Protein AF-A0A966T8A7-F1 (afdb_monomer)

Solvent-accessible surface area (backbone atoms only — not comparable to full-atom values): 3896 Å² total; per-residue (Å²): 137,83,80,90,80,75,85,69,88,69,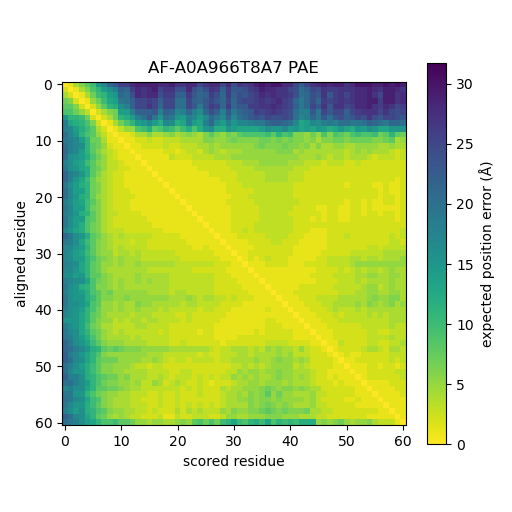80,88,60,59,73,61,59,42,51,34,51,53,50,37,60,74,64,17,54,44,78,50,89,40,73,45,98,86,68,48,78,32,66,54,49,76,44,63,62,50,30,60,75,30,83,83,34,44,80,51,110

Sequence (61 aa):
MTTVSGAAHLPQLDAARDALRRHVLAHSLKTGNFTLKSGKASTWFLDTKQTACRPDGIVLV

Foldseek 3Di:
DDDPDDPDPDDDDPPLVVQLVVCQVVFFKDADWDQDPVRDTDRIGGHCVRLCVDPSRVVSD

Secondary structure (DSSP, 8-state):
---------PPP--HHHHHHHHHHHHHTEEEEEEE-TTS-EEEEEE-THHHHTSHHHHTT-

Radius of gyration: 14.15 Å; Cα contacts (8 Å, |Δi|>4): 59; chains: 1; bounding box: 41×24×34 Å

Structure (mmCIF, N/CA/C/O backbone):
data_AF-A0A966T8A7-F1
#
_entry.id   AF-A0A966T8A7-F1
#
loop_
_atom_site.group_PDB
_atom_site.id
_atom_site.type_symbol
_atom_site.label_atom_id
_atom_site.label_alt_id
_atom_site.label_comp_id
_atom_site.label_asym_id
_atom_site.label_entity_id
_atom_site.label_seq_id
_atom_site.pdbx_PDB_ins_code
_atom_site.Cartn_x
_atom_site.Cartn_y
_atom_site.Cartn_z
_atom_site.occupancy
_atom_site.B_iso_or_equiv
_atom_site.auth_seq_id
_atom_site.auth_comp_id
_atom_site.auth_asym_id
_atom_site.auth_atom_id
_atom_site.pdbx_PDB_model_num
ATOM 1 N N . MET A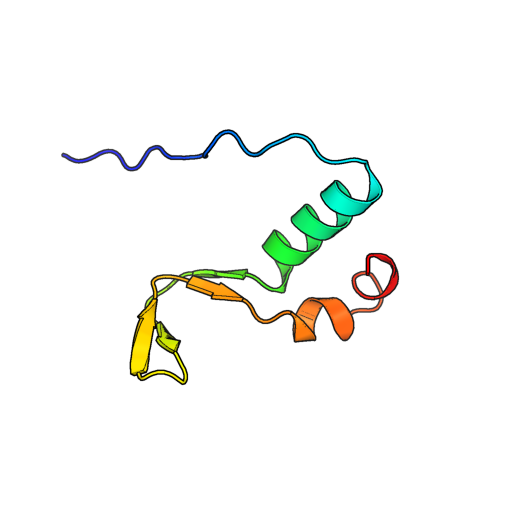 1 1 ? -28.171 10.028 2.488 1.00 36.97 1 MET A N 1
ATOM 2 C CA . MET A 1 1 ? -27.644 9.114 1.453 1.00 36.97 1 MET A CA 1
ATOM 3 C C . MET A 1 1 ? -26.286 9.678 1.048 1.00 36.97 1 MET A C 1
ATOM 5 O O . MET A 1 1 ? -26.239 10.596 0.245 1.00 36.97 1 MET A O 1
ATOM 9 N N . THR A 1 2 ? -25.211 9.293 1.744 1.00 38.94 2 THR A N 1
ATOM 10 C CA . THR A 1 2 ? -23.906 9.975 1.632 1.00 38.94 2 THR A CA 1
ATOM 11 C C . THR A 1 2 ? -23.002 9.197 0.690 1.00 38.94 2 THR A C 1
ATOM 13 O O . THR A 1 2 ? -22.509 8.123 1.027 1.00 38.94 2 THR A O 1
ATOM 16 N N . THR A 1 3 ? -22.813 9.734 -0.507 1.00 44.12 3 THR A N 1
ATOM 17 C CA . THR A 1 3 ? -21.907 9.216 -1.528 1.00 44.12 3 THR A CA 1
ATOM 18 C C . THR A 1 3 ? -20.466 9.505 -1.099 1.00 44.12 3 THR A C 1
ATOM 20 O O . THR A 1 3 ? -20.028 10.651 -1.120 1.00 44.12 3 THR A O 1
ATOM 23 N N . VAL A 1 4 ? -19.707 8.484 -0.698 1.00 45.50 4 VAL A N 1
ATOM 24 C CA . VAL A 1 4 ? -18.242 8.583 -0.578 1.00 45.50 4 VAL A CA 1
ATOM 25 C C . VAL A 1 4 ? -17.645 8.511 -1.984 1.00 45.50 4 VAL A C 1
ATOM 27 O O . VAL A 1 4 ? -17.373 7.436 -2.506 1.00 45.50 4 VAL A O 1
ATOM 30 N N . SER A 1 5 ? -17.487 9.666 -2.630 1.00 58.59 5 SER A N 1
ATOM 31 C CA . SER A 1 5 ? -16.644 9.831 -3.819 1.00 58.59 5 SER A CA 1
ATOM 32 C C . SER A 1 5 ? -15.436 10.664 -3.424 1.00 58.59 5 SER A C 1
ATOM 34 O O . SER A 1 5 ? -15.559 11.844 -3.115 1.00 58.59 5 SER A O 1
ATOM 36 N N . GLY A 1 6 ? -14.271 10.026 -3.381 1.00 48.59 6 GLY A N 1
ATOM 37 C CA . GLY A 1 6 ? -13.038 10.648 -2.917 1.00 48.59 6 GLY A CA 1
ATOM 38 C C . GLY A 1 6 ? -11.815 9.932 -3.462 1.00 48.59 6 GLY A C 1
ATOM 39 O O . GLY A 1 6 ? -10.932 9.559 -2.697 1.00 48.59 6 GLY A O 1
ATOM 40 N N . ALA A 1 7 ? -11.746 9.720 -4.777 1.00 56.97 7 ALA A N 1
ATOM 41 C CA . ALA A 1 7 ? -10.440 9.550 -5.400 1.00 56.97 7 ALA A CA 1
ATOM 42 C C . ALA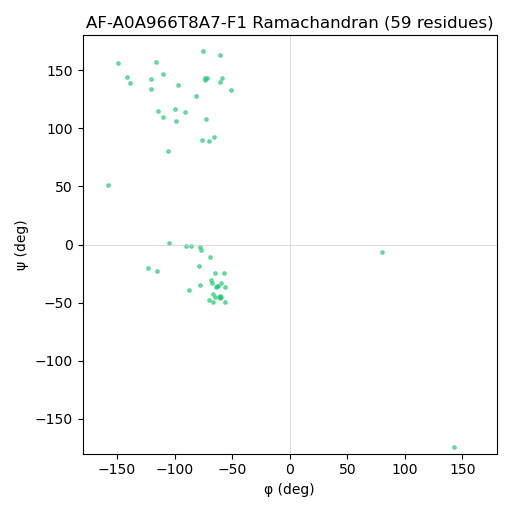 A 1 7 ? -9.761 10.925 -5.352 1.00 56.97 7 ALA A C 1
ATOM 44 O O . ALA A 1 7 ? -9.972 11.764 -6.225 1.00 56.97 7 ALA A O 1
ATOM 45 N N . ALA A 1 8 ? -9.039 11.198 -4.263 1.00 66.69 8 ALA A N 1
ATOM 46 C CA . ALA A 1 8 ? -8.237 12.404 -4.139 1.00 66.69 8 ALA A CA 1
ATOM 47 C C . ALA A 1 8 ? -7.347 12.531 -5.384 1.00 66.69 8 ALA A C 1
ATOM 49 O O . ALA A 1 8 ? -6.719 11.553 -5.795 1.00 66.69 8 ALA A O 1
ATOM 50 N N . HIS A 1 9 ? -7.304 13.717 -5.995 1.00 80.12 9 HIS A N 1
ATOM 51 C CA . HIS A 1 9 ? -6.366 14.006 -7.075 1.00 80.12 9 HIS A CA 1
ATOM 52 C C . HIS A 1 9 ? -4.949 13.962 -6.496 1.00 80.12 9 HIS A C 1
ATOM 54 O O . HIS A 1 9 ? -4.464 14.928 -5.908 1.00 80.12 9 HIS A O 1
ATOM 60 N N . LEU A 1 10 ? -4.321 12.791 -6.575 1.00 84.44 10 LEU A N 1
ATOM 61 C CA . LEU A 1 10 ? -2.962 12.588 -6.105 1.00 84.44 10 LEU A CA 1
ATOM 62 C C . LEU A 1 10 ? -1.992 13.286 -7.062 1.00 84.44 10 LEU A C 1
ATOM 64 O O . LEU A 1 10 ? -2.206 13.245 -8.277 1.00 84.44 10 LEU A O 1
ATOM 68 N N . PRO A 1 11 ? -0.898 13.874 -6.54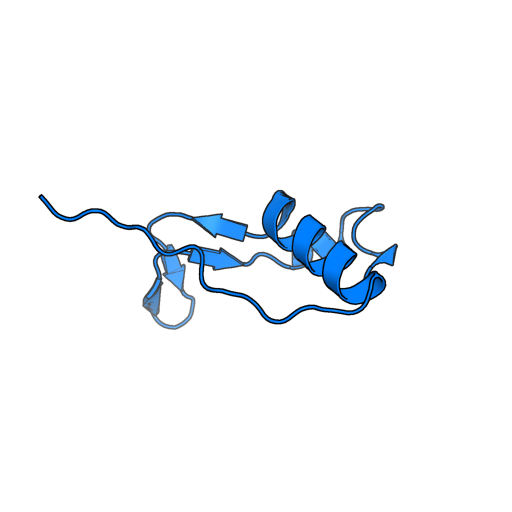8 1.00 91.06 11 PRO A N 1
ATOM 69 C CA . PRO A 1 11 ? 0.113 14.459 -7.408 1.00 91.06 11 PRO A CA 1
ATOM 70 C C . PRO A 1 11 ? 0.685 13.392 -8.344 1.00 91.06 11 PRO A C 1
ATOM 72 O O . PRO A 1 11 ? 0.863 12.223 -7.954 1.00 91.06 11 PRO A O 1
ATOM 75 N N . GLN A 1 12 ? 0.979 13.822 -9.569 1.00 92.69 12 GLN A N 1
ATOM 76 C CA . GLN A 1 12 ? 1.754 13.039 -10.519 1.00 92.69 12 GLN A CA 1
ATOM 77 C C . GLN A 1 12 ? 3.142 12.774 -9.935 1.00 92.69 12 GLN A C 1
ATOM 79 O O . GLN A 1 12 ? 3.734 13.631 -9.276 1.00 92.69 12 GLN A O 1
ATOM 84 N N . LEU A 1 13 ? 3.629 11.561 -10.151 1.00 95.00 13 LEU A N 1
ATOM 85 C CA . LEU A 1 13 ? 4.947 11.116 -9.728 1.00 95.00 13 LEU A CA 1
ATOM 86 C C . LEU A 1 13 ? 5.770 10.783 -10.971 1.00 95.00 13 LEU A C 1
ATOM 88 O O . LEU A 1 13 ? 5.210 10.477 -12.023 1.00 95.00 13 LEU A O 1
ATOM 92 N N . ASP A 1 14 ? 7.096 10.811 -10.851 1.00 97.19 14 ASP A N 1
ATOM 93 C CA . ASP A 1 14 ? 7.940 10.175 -11.861 1.00 97.19 14 ASP A CA 1
ATOM 94 C C . ASP A 1 14 ? 7.635 8.671 -11.954 1.00 97.19 14 ASP A C 1
ATOM 96 O O . ASP A 1 14 ? 7.042 8.069 -11.054 1.00 97.19 14 ASP A O 1
ATOM 100 N N . ALA A 1 15 ? 8.066 8.060 -13.056 1.00 95.69 15 ALA A N 1
ATOM 101 C CA . ALA A 1 15 ? 7.733 6.678 -13.375 1.00 95.69 15 ALA A CA 1
ATOM 102 C C . ALA A 1 15 ? 8.133 5.678 -12.274 1.00 95.69 15 ALA A C 1
ATOM 104 O O . ALA A 1 15 ? 7.388 4.728 -12.025 1.00 95.69 15 ALA A O 1
ATOM 105 N N . ALA A 1 16 ? 9.267 5.890 -11.596 1.00 95.31 16 ALA A N 1
ATOM 106 C CA . ALA A 1 16 ? 9.735 4.987 -10.546 1.00 95.31 16 ALA A CA 1
ATOM 107 C C . ALA A 1 16 ? 8.843 5.083 -9.301 1.00 95.31 16 ALA A C 1
ATOM 109 O O . ALA A 1 16 ? 8.356 4.072 -8.789 1.00 95.31 16 ALA A O 1
ATOM 110 N N . ARG A 1 17 ? 8.545 6.307 -8.855 1.00 95.56 17 ARG A N 1
ATOM 111 C CA . ARG A 1 17 ? 7.663 6.536 -7.703 1.00 95.56 17 ARG A CA 1
ATOM 112 C C . ARG A 1 17 ? 6.212 6.134 -7.983 1.00 95.56 17 ARG A C 1
ATOM 114 O O . ARG A 1 17 ? 5.527 5.664 -7.073 1.00 95.56 17 ARG A O 1
ATOM 121 N N . ASP A 1 18 ? 5.737 6.281 -9.217 1.00 96.56 18 ASP A N 1
ATOM 122 C CA . ASP A 1 18 ? 4.415 5.794 -9.622 1.00 96.56 18 ASP A CA 1
ATOM 123 C C . ASP A 1 18 ? 4.334 4.257 -9.604 1.00 96.56 18 ASP A C 1
ATOM 125 O O . ASP A 1 18 ? 3.368 3.690 -9.085 1.00 96.56 18 ASP A O 1
ATOM 129 N N . ALA A 1 19 ? 5.373 3.570 -10.090 1.00 95.75 19 ALA A N 1
ATOM 130 C CA . ALA A 1 19 ? 5.461 2.113 -10.008 1.00 95.75 19 ALA A CA 1
ATOM 131 C C . ALA A 1 19 ? 5.444 1.628 -8.550 1.00 95.75 19 ALA A C 1
ATOM 133 O O . ALA A 1 19 ? 4.672 0.724 -8.211 1.00 95.75 19 ALA A O 1
ATOM 134 N N . LEU A 1 20 ? 6.204 2.287 -7.668 1.00 95.75 20 LEU A N 1
ATOM 135 C CA . LEU A 1 20 ? 6.182 2.002 -6.234 1.00 95.75 20 LEU A CA 1
ATOM 136 C C . LEU A 1 20 ? 4.794 2.244 -5.622 1.00 95.75 20 LEU A C 1
ATOM 138 O O . LEU A 1 20 ? 4.296 1.395 -4.881 1.00 95.75 20 LEU A O 1
ATOM 142 N N . ARG A 1 21 ? 4.134 3.365 -5.952 1.00 95.31 21 ARG A N 1
ATOM 143 C CA . ARG A 1 21 ? 2.769 3.670 -5.485 1.00 95.31 21 ARG A CA 1
ATOM 144 C C . ARG A 1 21 ? 1.808 2.548 -5.870 1.00 95.31 21 ARG A C 1
ATOM 146 O O . ARG A 1 21 ? 1.077 2.062 -5.008 1.00 95.31 21 ARG A O 1
ATOM 153 N N . ARG A 1 22 ? 1.821 2.120 -7.135 1.00 94.88 22 ARG A N 1
ATOM 154 C CA . ARG A 1 22 ? 0.969 1.025 -7.622 1.00 94.88 22 ARG A CA 1
ATOM 155 C C . ARG A 1 22 ? 1.232 -0.278 -6.870 1.00 94.88 22 ARG A C 1
ATOM 157 O O . ARG A 1 22 ? 0.279 -0.912 -6.424 1.00 94.88 22 ARG A O 1
ATOM 164 N N . HIS A 1 23 ? 2.498 -0.639 -6.667 1.00 95.62 23 HIS A N 1
ATOM 165 C CA . HIS A 1 23 ? 2.860 -1.861 -5.949 1.00 95.62 23 HIS A CA 1
ATOM 166 C C . HIS A 1 23 ? 2.418 -1.817 -4.473 1.00 95.62 23 HIS A C 1
ATOM 168 O O . HIS A 1 23 ? 1.805 -2.760 -3.974 1.00 95.62 23 HIS A O 1
ATOM 174 N N . VAL A 1 24 ? 2.654 -0.698 -3.779 1.00 95.44 24 VAL A N 1
ATOM 175 C CA . VAL A 1 24 ? 2.237 -0.500 -2.380 1.00 95.44 24 VAL A CA 1
ATOM 176 C C . VAL A 1 24 ? 0.717 -0.599 -2.231 1.00 95.44 24 VAL A C 1
ATOM 178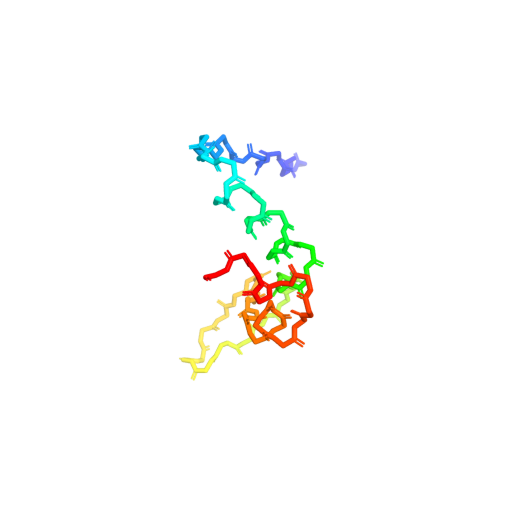 O O . VAL A 1 24 ? 0.235 -1.281 -1.325 1.00 95.44 24 VAL A O 1
ATOM 181 N N . LEU A 1 25 ? -0.043 0.051 -3.118 1.00 94.31 25 LEU A N 1
ATOM 182 C CA . LEU A 1 25 ? -1.507 -0.006 -3.095 1.00 94.31 25 LEU A CA 1
ATOM 183 C C . LEU A 1 25 ? -2.030 -1.430 -3.324 1.00 94.31 25 LEU A C 1
ATOM 185 O O . LEU A 1 25 ? -3.021 -1.811 -2.708 1.00 94.31 25 LEU A O 1
ATOM 189 N N . ALA A 1 26 ? -1.359 -2.214 -4.169 1.00 94.81 26 ALA A N 1
ATOM 190 C CA . ALA A 1 26 ? -1.763 -3.581 -4.484 1.00 94.81 26 ALA A CA 1
ATOM 191 C C . ALA A 1 26 ? -1.393 -4.604 -3.395 1.00 94.81 26 ALA A C 1
ATOM 193 O O . ALA A 1 26 ? -2.126 -5.574 -3.194 1.00 94.81 26 ALA A O 1
ATOM 194 N N . HIS A 1 27 ? -0.256 -4.429 -2.710 1.00 95.12 27 HIS A N 1
ATOM 195 C CA . HIS A 1 27 ? 0.326 -5.492 -1.875 1.00 95.12 27 HIS A CA 1
ATOM 196 C C . HIS A 1 27 ? 0.550 -5.131 -0.405 1.00 95.12 27 HIS A C 1
ATOM 198 O O . HIS A 1 27 ? 0.655 -6.035 0.429 1.00 95.12 27 HIS A O 1
ATOM 204 N N . SER A 1 28 ? 0.603 -3.842 -0.069 1.00 96.19 28 SER A N 1
ATOM 205 C CA . SER A 1 28 ? 0.916 -3.366 1.284 1.00 96.19 28 SER A CA 1
ATOM 206 C C . SER A 1 28 ? -0.231 -2.628 1.959 1.00 96.19 28 SER A C 1
ATOM 208 O O . SER A 1 28 ? -0.251 -2.562 3.189 1.00 96.19 28 SER A O 1
ATOM 210 N N . LEU A 1 29 ? -1.180 -2.075 1.200 1.00 96.12 29 LEU A N 1
ATOM 211 C CA . LEU A 1 29 ? -2.347 -1.401 1.759 1.00 96.12 29 LEU A CA 1
ATOM 212 C C . LEU A 1 29 ? -3.427 -2.413 2.155 1.00 96.12 29 LEU A C 1
ATOM 214 O O . LEU A 1 29 ? -3.876 -3.223 1.349 1.00 96.12 29 LEU A O 1
ATOM 218 N N . LYS A 1 30 ? -3.892 -2.315 3.399 1.00 95.06 30 LYS A N 1
ATOM 219 C CA . LYS A 1 30 ? -5.070 -3.024 3.906 1.00 95.06 30 LYS A CA 1
ATOM 220 C C . LYS A 1 30 ? -6.090 -1.995 4.385 1.00 95.06 30 LYS A C 1
ATOM 222 O O . LYS A 1 30 ? -5.729 -1.063 5.101 1.00 95.06 30 LYS A O 1
ATOM 227 N N . THR A 1 31 ? -7.354 -2.160 4.013 1.00 96.31 31 THR A N 1
ATOM 228 C CA . THR A 1 31 ? -8.473 -1.318 4.468 1.00 96.31 31 THR A CA 1
ATOM 229 C C . THR A 1 31 ? -9.380 -2.110 5.406 1.00 96.31 31 THR A C 1
ATOM 231 O O . THR A 1 31 ? -9.492 -3.330 5.294 1.00 96.31 31 THR A O 1
ATOM 234 N N . GLY A 1 32 ? -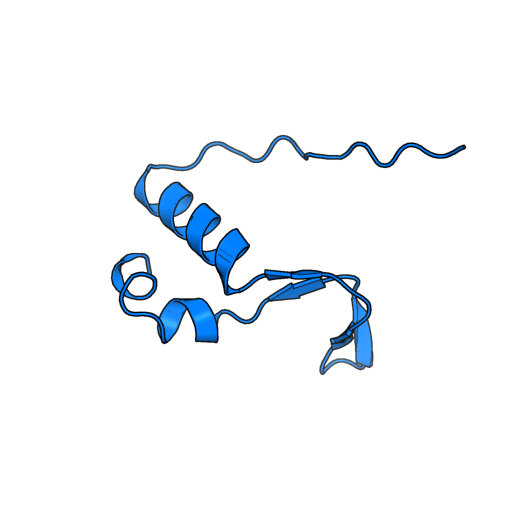9.972 -1.432 6.387 1.00 96.31 32 GLY A N 1
ATOM 235 C CA . GLY A 1 32 ? -10.730 -2.066 7.469 1.00 96.31 32 GLY A CA 1
ATOM 236 C C . GLY A 1 32 ? -10.512 -1.356 8.801 1.00 96.31 32 GLY A C 1
ATOM 237 O O . GLY A 1 32 ? -9.858 -0.323 8.854 1.00 96.31 32 GLY A O 1
ATOM 238 N N . ASN A 1 33 ? -11.045 -1.904 9.890 1.00 97.62 33 ASN A N 1
ATOM 239 C CA . ASN A 1 33 ? -10.870 -1.313 11.217 1.00 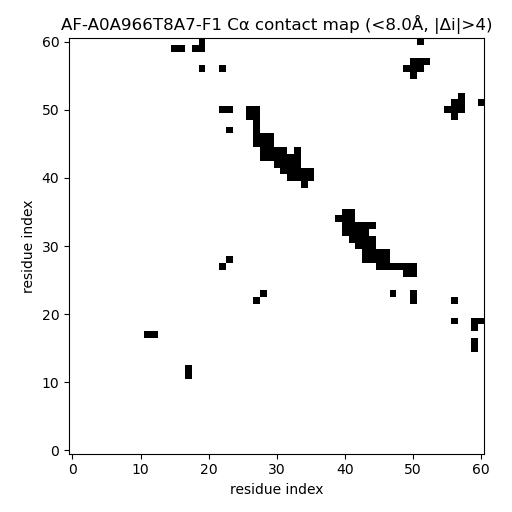97.62 33 ASN A CA 1
ATOM 240 C C . ASN A 1 33 ? -9.629 -1.898 11.892 1.00 97.62 33 ASN A C 1
ATOM 242 O O . ASN A 1 33 ? -9.596 -3.083 12.221 1.00 97.62 33 ASN A O 1
ATOM 246 N N . PHE A 1 34 ? -8.625 -1.058 12.119 1.00 97.19 34 PHE A N 1
ATOM 247 C CA . PHE A 1 34 ? -7.371 -1.437 12.760 1.00 97.19 34 PHE A CA 1
ATOM 248 C C . PHE A 1 34 ? -7.149 -0.627 14.035 1.00 97.19 34 PHE A C 1
ATOM 250 O O . PHE A 1 34 ? -7.393 0.579 14.064 1.00 97.19 34 PHE A O 1
ATOM 257 N N . THR A 1 35 ? -6.598 -1.273 15.060 1.00 97.38 35 THR A N 1
ATOM 258 C CA . THR A 1 35 ? -6.009 -0.591 16.218 1.00 97.38 35 THR A CA 1
ATOM 259 C C . THR A 1 35 ? -4.499 -0.566 16.031 1.00 97.38 35 THR A C 1
ATOM 261 O O . THR A 1 35 ? -3.854 -1.612 15.956 1.00 97.38 35 THR A O 1
ATOM 264 N N . LEU A 1 36 ? -3.924 0.629 15.912 1.00 96.69 36 LEU A N 1
ATOM 265 C CA . LEU A 1 36 ? -2.488 0.809 15.717 1.00 96.69 36 LEU A CA 1
ATOM 266 C C . LEU A 1 36 ? -1.717 0.569 17.021 1.00 96.69 36 LEU A C 1
ATOM 268 O O . LEU A 1 36 ? -2.283 0.592 18.111 1.00 96.69 36 LEU A O 1
ATOM 272 N N . LYS A 1 37 ? -0.388 0.433 16.926 1.00 94.81 37 LYS A N 1
ATOM 273 C CA . LYS A 1 37 ? 0.493 0.258 18.098 1.00 94.81 37 LYS A CA 1
ATOM 274 C C . LYS A 1 37 ? 0.381 1.399 19.123 1.00 94.81 37 LYS A C 1
ATOM 276 O O . LYS A 1 37 ? 0.652 1.198 20.297 1.00 94.81 37 LYS A O 1
ATOM 281 N N . SER A 1 38 ? -0.038 2.585 18.686 1.00 97.00 38 SER A N 1
ATOM 282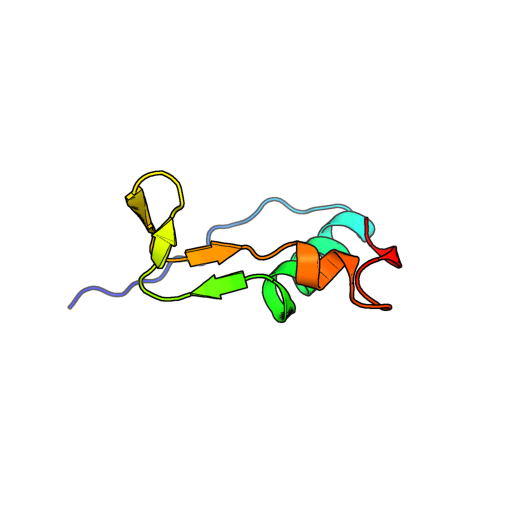 C CA . SER A 1 38 ? -0.327 3.737 19.548 1.00 97.00 38 SER A CA 1
ATOM 283 C C . SER A 1 38 ? -1.675 3.655 20.281 1.00 97.00 38 SER A C 1
ATOM 285 O O . SER A 1 38 ? -2.019 4.583 21.004 1.00 97.00 38 SER A O 1
ATOM 287 N N . GLY A 1 39 ? -2.472 2.609 20.050 1.00 97.50 39 GLY A N 1
ATOM 288 C CA . GLY A 1 39 ? -3.844 2.474 20.547 1.00 97.50 39 GLY A CA 1
ATOM 289 C C . GLY A 1 39 ? -4.892 3.237 19.728 1.00 97.50 39 GLY A C 1
ATOM 290 O O . GLY A 1 39 ? -6.084 3.080 19.970 1.00 97.50 39 GLY A O 1
ATOM 291 N N . LYS A 1 40 ? -4.483 4.048 18.741 1.00 98.06 40 LYS A N 1
ATOM 292 C CA . LYS A 1 40 ? -5.416 4.795 17.884 1.00 98.06 40 LYS A CA 1
ATOM 293 C C . LYS A 1 40 ? -6.115 3.875 16.883 1.00 98.06 40 LYS A C 1
ATOM 295 O O . LYS A 1 40 ? -5.477 3.001 16.296 1.00 98.06 40 LYS A O 1
ATOM 300 N N . ALA A 1 41 ? -7.397 4.134 16.641 1.00 97.81 41 ALA A N 1
ATOM 301 C CA . ALA A 1 41 ? -8.138 3.511 15.554 1.00 97.81 41 ALA A CA 1
ATOM 302 C C . ALA A 1 41 ? -7.717 4.098 14.195 1.00 97.81 41 ALA A C 1
ATOM 304 O O . ALA A 1 41 ? -7.463 5.299 14.079 1.00 97.81 41 ALA A O 1
ATOM 305 N N . SER A 1 42 ? -7.663 3.251 13.171 1.00 97.88 42 SER A N 1
ATOM 306 C CA . SER A 1 42 ? -7.393 3.622 11.783 1.00 97.88 42 SER A CA 1
ATOM 307 C C . SER A 1 42 ? -8.264 2.795 10.844 1.00 97.88 42 SER A C 1
ATOM 309 O O . SER A 1 42 ? -8.502 1.615 11.093 1.00 97.88 42 SER A O 1
ATOM 311 N N . THR A 1 43 ? -8.717 3.405 9.751 1.00 97.69 43 THR A N 1
ATOM 312 C CA . THR A 1 43 ? -9.497 2.737 8.692 1.00 97.69 43 THR A CA 1
ATOM 313 C C . THR A 1 43 ? -8.615 2.054 7.638 1.00 97.69 43 THR A C 1
ATOM 315 O O . THR A 1 43 ? -9.104 1.449 6.678 1.00 97.69 43 THR A O 1
ATOM 318 N N . TRP A 1 44 ? -7.297 2.167 7.796 1.00 96.75 44 TRP A N 1
ATOM 319 C CA . TRP A 1 44 ? -6.304 1.558 6.927 1.00 96.75 44 TRP A CA 1
ATOM 320 C C . TRP A 1 44 ? -5.031 1.213 7.698 1.00 96.75 44 TRP A C 1
ATOM 322 O O . TRP A 1 44 ? -4.716 1.804 8.737 1.00 96.75 44 TRP A O 1
ATOM 332 N N . PHE A 1 45 ? -4.286 0.257 7.164 1.00 95.88 45 PHE A N 1
ATOM 333 C CA . PHE A 1 45 ? -2.984 -0.156 7.660 1.00 95.88 45 PHE A CA 1
ATOM 334 C C . PHE A 1 45 ? -2.043 -0.389 6.480 1.00 95.88 45 PHE A C 1
ATOM 336 O O . PHE A 1 45 ? -2.445 -0.956 5.464 1.00 95.88 45 PHE A O 1
ATOM 343 N N . LEU A 1 46 ? -0.793 0.053 6.617 1.00 95.38 46 LEU A N 1
ATOM 344 C CA . LEU A 1 46 ? 0.232 -0.096 5.590 1.00 95.38 46 LEU A CA 1
ATOM 345 C C . LEU A 1 46 ? 1.342 -1.015 6.094 1.00 95.38 46 LEU A C 1
ATOM 347 O O . LEU A 1 46 ? 2.060 -0.674 7.033 1.00 95.38 46 LEU A O 1
ATOM 351 N N . ASP A 1 47 ? 1.490 -2.167 5.450 1.00 93.94 47 ASP A N 1
ATOM 35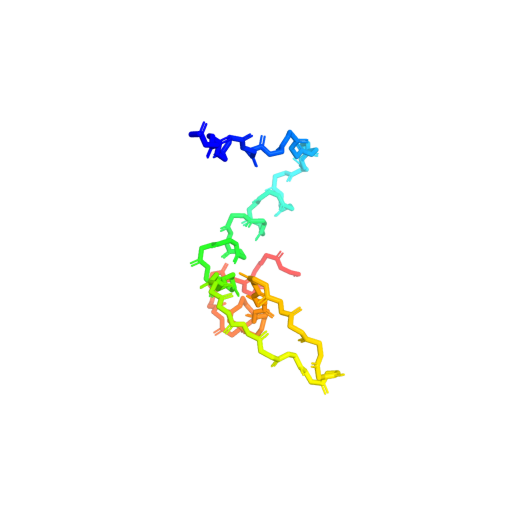2 C CA . ASP A 1 47 ? 2.513 -3.162 5.763 1.00 93.94 47 ASP A CA 1
ATOM 353 C C . ASP A 1 47 ? 3.617 -3.134 4.701 1.00 93.94 47 ASP A C 1
ATOM 355 O O . ASP A 1 47 ? 3.628 -3.925 3.754 1.00 93.94 47 ASP A O 1
ATOM 359 N N . THR A 1 48 ? 4.540 -2.177 4.810 1.00 86.75 48 THR A N 1
ATOM 360 C CA . THR A 1 48 ? 5.607 -1.982 3.809 1.00 86.75 48 THR A CA 1
ATOM 361 C C . THR A 1 48 ? 6.647 -3.102 3.802 1.00 86.75 48 THR A C 1
ATOM 363 O O . THR A 1 48 ? 7.410 -3.206 2.841 1.00 86.75 48 THR A O 1
ATOM 366 N N . LYS A 1 49 ? 6.637 -4.006 4.796 1.00 90.81 49 LYS A N 1
ATOM 367 C CA . LYS A 1 49 ? 7.415 -5.252 4.718 1.00 90.81 49 LYS A CA 1
ATOM 368 C C . LYS A 1 49 ? 6.982 -6.095 3.524 1.00 90.81 49 LYS A C 1
ATOM 370 O O . LYS A 1 49 ? 7.828 -6.720 2.902 1.00 90.81 49 LYS A O 1
ATOM 375 N N . GLN A 1 50 ? 5.701 -6.060 3.158 1.00 90.00 50 GLN A N 1
ATOM 376 C CA . GLN A 1 50 ? 5.209 -6.783 1.986 1.00 90.00 50 GLN A CA 1
ATOM 377 C C . GLN A 1 50 ? 5.822 -6.254 0.685 1.00 90.00 50 GLN A C 1
ATOM 379 O O . GLN A 1 50 ? 6.133 -7.062 -0.178 1.00 90.00 50 GLN A O 1
ATOM 384 N N . THR A 1 51 ? 6.064 -4.945 0.554 1.00 92.44 51 THR A N 1
ATOM 385 C CA . THR A 1 51 ? 6.815 -4.396 -0.588 1.00 92.44 51 THR A CA 1
ATOM 386 C C . THR A 1 51 ? 8.273 -4.852 -0.553 1.00 92.44 51 THR A C 1
ATOM 388 O O . THR A 1 51 ? 8.782 -5.362 -1.543 1.00 92.44 51 THR A O 1
ATOM 391 N N . ALA A 1 52 ? 8.949 -4.718 0.592 1.00 92.12 52 ALA A N 1
ATOM 392 C CA . ALA A 1 52 ? 10.377 -5.031 0.699 1.00 92.12 52 ALA A CA 1
ATOM 393 C C . ALA A 1 52 ? 10.697 -6.534 0.563 1.00 92.12 52 ALA A C 1
ATOM 395 O O . ALA A 1 52 ? 11.767 -6.897 0.085 1.00 92.12 52 ALA A O 1
ATOM 396 N N . CYS A 1 53 ? 9.791 -7.422 0.982 1.00 94.31 53 CYS A N 1
ATOM 397 C CA . CYS A 1 53 ? 9.987 -8.874 0.934 1.00 94.31 53 CYS A CA 1
ATOM 398 C C . CYS A 1 53 ? 9.502 -9.520 -0.374 1.00 94.31 53 CYS A C 1
ATOM 400 O O . CYS A 1 53 ? 9.624 -10.737 -0.528 1.00 94.31 53 CYS A O 1
ATOM 402 N N . ARG A 1 54 ? 8.939 -8.742 -1.307 1.00 91.50 54 ARG A N 1
ATOM 403 C CA . ARG A 1 54 ? 8.518 -9.225 -2.627 1.00 91.50 54 ARG A CA 1
ATOM 404 C C . ARG A 1 54 ? 9.598 -8.936 -3.674 1.00 91.50 54 ARG A C 1
ATOM 406 O O . ARG A 1 54 ? 10.132 -7.827 -3.684 1.00 91.50 54 ARG A O 1
ATOM 413 N N . PRO A 1 55 ? 9.905 -9.884 -4.578 1.00 93.25 55 PRO A N 1
ATOM 414 C CA . PRO A 1 55 ? 10.964 -9.704 -5.574 1.00 93.25 55 PRO A CA 1
ATOM 415 C C . PRO A 1 55 ? 10.670 -8.549 -6.541 1.00 93.25 55 PRO A C 1
ATOM 417 O O . PRO A 1 55 ? 11.577 -7.818 -6.921 1.00 93.25 55 PRO A O 1
ATOM 420 N N . ASP A 1 56 ? 9.404 -8.347 -6.904 1.00 92.25 56 ASP A N 1
ATOM 421 C CA . ASP A 1 56 ? 8.948 -7.236 -7.740 1.00 92.25 56 ASP A CA 1
ATOM 422 C C . ASP A 1 56 ? 8.817 -5.914 -6.968 1.00 92.25 56 ASP A C 1
ATOM 424 O O . ASP A 1 56 ? 8.808 -4.849 -7.576 1.00 92.25 56 ASP A O 1
ATOM 428 N N . GLY A 1 57 ? 8.741 -5.968 -5.636 1.00 91.44 57 GLY A N 1
ATOM 429 C CA . GLY A 1 57 ? 8.651 -4.787 -4.780 1.00 91.44 57 GLY A CA 1
ATOM 430 C C . GLY A 1 57 ? 10.011 -4.211 -4.380 1.00 91.44 57 GLY A C 1
ATOM 431 O O . GLY A 1 57 ? 10.175 -2.994 -4.386 1.00 91.44 57 GLY A O 1
ATOM 432 N N . ILE A 1 58 ? 11.008 -5.055 -4.084 1.00 93.50 58 ILE A N 1
ATOM 433 C CA . ILE A 1 58 ? 12.341 -4.610 -3.629 1.00 93.50 58 ILE A CA 1
ATOM 434 C C . ILE A 1 58 ? 13.111 -3.821 -4.696 1.00 93.50 58 ILE A C 1
ATOM 436 O O . ILE A 1 58 ? 13.952 -2.995 -4.368 1.00 93.50 58 ILE A O 1
ATOM 440 N N . VAL A 1 59 ? 12.801 -4.032 -5.975 1.00 94.56 59 VAL A N 1
ATOM 441 C CA . VAL A 1 59 ? 13.406 -3.279 -7.086 1.00 94.56 59 VAL A CA 1
ATOM 442 C C . VAL A 1 59 ? 12.824 -1.868 -7.249 1.00 94.56 59 VAL A C 1
ATOM 444 O O . VAL A 1 59 ? 13.289 -1.117 -8.102 1.00 94.56 59 VAL A O 1
ATOM 447 N N . LEU A 1 60 ? 11.795 -1.511 -6.468 1.00 91.69 60 LEU A N 1
ATOM 448 C CA . LEU A 1 60 ? 11.085 -0.229 -6.543 1.00 91.69 60 LEU A CA 1
ATOM 449 C C . LEU A 1 60 ? 11.439 0.745 -5.400 1.00 91.69 60 LEU A C 1
ATOM 451 O O . LEU A 1 60 ? 10.842 1.823 -5.344 1.00 91.69 60 LEU A O 1
ATOM 455 N N . VAL A 1 61 ? 12.344 0.373 -4.482 1.00 83.19 61 VAL A N 1
ATOM 456 C CA . VAL A 1 61 ? 12.710 1.130 -3.261 1.00 83.19 61 VAL A CA 1
ATOM 457 C C . VAL A 1 61 ? 14.158 1.595 -3.236 1.00 83.19 61 VAL A C 1
ATOM 459 O O . VAL A 1 61 ? 15.023 0.909 -3.818 1.00 83.19 61 VAL A O 1
#

Mean predicted aligned error: 6.39 Å

Nearest PDB structures (foldseek):
  5hki-assembly2_C  TM=8.640E-01  e=1.517E-02  Mycobacterium tuberculosis H37Rv
  5hki-assembly2_D  TM=7.876E-01  e=1.862E-02  Mycobacterium tuberculosis H37Rv
  2prz-assembly2_C  TM=7.214E-01  e=1.236E-02  Saccharomyces cerevisiae
  2ps1-assembly1_B  TM=6.949E-01  e=1.862E-02  Saccharomyces cerevisiae
  4wml-assembly1_A-2  TM=6.356E-01  e=2.135E-02  Saccharomyces cerevisiae S288C

pLDDT: mean 88.3, std 15.83, range [36.97, 98.06]